Protein AF-A0A2D8FQM7-F1 (afdb_monomer_lite)

Sequence (76 aa):
MEQMDALCLAAPVVSVRAVVHALPPSCDGRLVLDGADFARGGAVELWRDGADRWKAVWTADVRGNRPWARRPDPDQ

Secondary structure (DSSP, 8-state):
-HHHHHHHHH-SEEE-SS--S---GGGTT-EEE-HHHHHH-S-EEEEE-SSS-EEEEEHHHHH---GGGSPPPTT-

Structure (mmCIF, N/CA/C/O backbone):
data_AF-A0A2D8FQM7-F1
#
_entry.id   AF-A0A2D8FQM7-F1
#
loop_
_atom_site.group_PDB
_atom_site.id
_atom_site.type_symbol
_atom_site.label_atom_id
_atom_site.label_alt_id
_atom_site.label_comp_id
_atom_site.label_asym_id
_atom_site.label_entity_id
_atom_site.label_seq_id
_atom_site.pdbx_PDB_ins_code
_atom_site.Cartn_x
_atom_site.Cartn_y
_atom_site.Cartn_z
_atom_site.occupancy
_atom_site.B_iso_or_equiv
_atom_site.auth_seq_id
_atom_site.auth_comp_id
_atom_site.auth_asym_id
_atom_site.auth_atom_id
_atom_site.pdbx_PDB_model_num
ATOM 1 N N . MET A 1 1 ? -8.417 -12.991 9.334 1.00 71.50 1 MET A N 1
ATOM 2 C CA . MET A 1 1 ? -8.972 -11.620 9.301 1.00 71.50 1 MET A CA 1
ATOM 3 C C . MET A 1 1 ? -8.576 -10.844 10.548 1.00 71.50 1 MET A C 1
ATOM 5 O O . MET A 1 1 ? -7.953 -9.812 10.382 1.00 71.50 1 MET A O 1
ATOM 9 N N . GLU A 1 2 ? -8.762 -11.392 11.753 1.00 87.19 2 GLU A N 1
ATOM 10 C CA . GLU A 1 2 ? -8.447 -10.720 13.033 1.00 87.19 2 GLU A CA 1
ATOM 11 C C . GLU A 1 2 ? -7.034 -10.103 13.139 1.00 87.19 2 GLU A C 1
ATOM 13 O O . GLU A 1 2 ? -6.878 -8.977 13.600 1.00 87.19 2 GLU A O 1
ATOM 18 N N . GLN A 1 3 ? -5.992 -10.781 12.641 1.00 92.75 3 GLN A N 1
ATOM 19 C CA . GLN A 1 3 ? -4.641 -10.202 12.626 1.00 92.75 3 GLN A CA 1
ATOM 20 C C . GLN A 1 3 ? -4.521 -8.987 11.687 1.00 92.75 3 GLN A C 1
ATOM 22 O O . GLN A 1 3 ? -3.847 -8.019 12.023 1.00 92.75 3 GLN A O 1
ATOM 27 N N . MET A 1 4 ? -5.179 -9.022 10.523 1.00 95.69 4 MET A N 1
ATOM 28 C CA . MET A 1 4 ? -5.203 -7.884 9.597 1.00 95.69 4 MET A CA 1
ATOM 29 C C . MET A 1 4 ? -5.996 -6.715 10.189 1.00 95.69 4 MET A C 1
ATOM 31 O O . MET A 1 4 ? -5.564 -5.572 10.073 1.00 95.69 4 MET A O 1
ATOM 35 N N . ASP A 1 5 ? -7.098 -7.005 10.888 1.00 96.62 5 ASP A N 1
ATOM 36 C CA . ASP A 1 5 ? -7.867 -5.993 11.613 1.00 96.62 5 ASP A CA 1
ATOM 37 C C . ASP A 1 5 ? -7.000 -5.236 12.622 1.00 96.62 5 ASP A C 1
ATOM 39 O O . ASP A 1 5 ? -6.961 -4.005 12.618 1.00 96.62 5 ASP A O 1
ATOM 43 N N . ALA A 1 6 ? -6.239 -5.962 13.445 1.00 97.00 6 ALA A N 1
ATOM 44 C CA . ALA A 1 6 ? -5.346 -5.349 14.424 1.00 97.00 6 ALA A CA 1
ATOM 45 C C . ALA A 1 6 ? -4.282 -4.446 13.770 1.00 97.00 6 ALA A C 1
ATOM 47 O O . ALA A 1 6 ? -3.993 -3.364 14.282 1.00 97.00 6 ALA A O 1
ATOM 48 N N . LEU A 1 7 ? -3.727 -4.852 12.623 1.00 96.88 7 LEU A N 1
ATOM 49 C CA . LEU A 1 7 ? -2.742 -4.054 11.886 1.00 96.88 7 LEU A CA 1
ATOM 50 C C . LEU A 1 7 ? -3.354 -2.766 11.317 1.00 96.88 7 LEU A C 1
ATOM 52 O O . LEU A 1 7 ? -2.783 -1.689 11.495 1.00 96.88 7 LEU A O 1
ATOM 56 N N . CYS A 1 8 ? -4.520 -2.858 10.675 1.00 96.25 8 CYS A N 1
ATOM 57 C CA . CYS A 1 8 ? -5.193 -1.711 10.061 1.00 96.25 8 CYS A CA 1
ATOM 58 C C . CYS A 1 8 ? -5.764 -0.714 11.082 1.00 96.25 8 CYS A C 1
ATOM 60 O O . CYS A 1 8 ? -5.877 0.480 10.793 1.00 96.25 8 CYS A O 1
ATOM 62 N N . LEU A 1 9 ? -6.080 -1.167 12.298 1.00 96.12 9 LEU A N 1
ATOM 63 C CA . LEU A 1 9 ? -6.418 -0.277 13.411 1.00 96.12 9 LEU A CA 1
ATOM 64 C C . LEU A 1 9 ? -5.185 0.442 13.977 1.00 96.12 9 LEU A C 1
ATOM 66 O O . LEU A 1 9 ? -5.295 1.590 14.406 1.00 96.12 9 LEU A O 1
ATOM 70 N N . ALA A 1 10 ? -4.021 -0.210 13.969 1.00 96.38 10 ALA A N 1
ATOM 71 C CA . ALA A 1 10 ? -2.796 0.324 14.560 1.00 96.38 10 ALA A CA 1
ATOM 72 C C . ALA A 1 10 ? -2.034 1.298 13.647 1.00 96.38 10 ALA A C 1
ATOM 74 O O . ALA A 1 10 ? -1.304 2.152 14.153 1.00 96.38 10 ALA A O 1
ATOM 75 N N . ALA A 1 11 ? -2.167 1.180 12.320 1.00 95.44 11 ALA A N 1
ATOM 76 C CA . ALA A 1 11 ? -1.357 1.953 11.384 1.00 95.44 11 ALA A CA 1
ATOM 77 C C . ALA A 1 11 ? -2.115 2.399 10.118 1.00 95.44 11 ALA A C 1
ATOM 79 O O . ALA A 1 11 ? -2.925 1.650 9.574 1.00 95.44 11 ALA A O 1
ATOM 80 N N . PRO A 1 12 ? -1.807 3.599 9.579 1.00 95.06 12 PRO A N 1
ATOM 81 C CA . PRO A 1 12 ? -2.355 4.069 8.306 1.00 95.06 12 PRO A CA 1
ATOM 82 C C . PRO A 1 12 ? -1.723 3.389 7.077 1.00 95.06 12 PRO A C 1
ATOM 84 O O . PRO A 1 12 ? -2.303 3.427 5.993 1.00 95.06 12 PRO A O 1
ATOM 87 N N . VAL A 1 13 ? -0.544 2.777 7.248 1.00 96.50 13 VAL A N 1
ATOM 88 C CA . VAL A 1 13 ? 0.157 1.987 6.230 1.00 96.50 13 VAL A CA 1
ATOM 89 C C . VAL A 1 13 ? 0.498 0.628 6.827 1.00 96.50 13 VAL A C 1
ATOM 91 O O . VAL A 1 13 ? 1.173 0.558 7.854 1.00 96.50 13 VAL A O 1
ATOM 94 N N . VAL A 1 14 ? 0.064 -0.442 6.172 1.00 96.62 14 VAL A N 1
ATOM 95 C CA . VAL A 1 14 ? 0.332 -1.826 6.569 1.00 96.62 14 VAL A CA 1
ATOM 96 C C . VAL A 1 14 ? 1.050 -2.517 5.420 1.00 96.62 14 VAL A C 1
ATOM 98 O O . VAL A 1 14 ? 0.593 -2.476 4.284 1.00 96.62 14 VAL A O 1
ATOM 101 N N . SER A 1 15 ? 2.179 -3.163 5.706 1.00 95.38 15 SER A N 1
ATOM 102 C CA . SER A 1 15 ? 2.896 -3.974 4.723 1.00 95.38 15 SER A CA 1
ATOM 103 C C . SER A 1 15 ? 3.047 -5.398 5.236 1.00 95.38 15 SER A C 1
ATOM 105 O O . SER A 1 15 ? 3.557 -5.614 6.336 1.00 95.38 15 SER A O 1
ATOM 107 N N . VAL A 1 16 ? 2.596 -6.370 4.445 1.00 95.00 16 VAL A N 1
ATOM 108 C CA . VAL A 1 16 ? 2.658 -7.797 4.775 1.00 95.00 16 VAL A CA 1
ATOM 109 C C . VAL A 1 16 ? 3.213 -8.597 3.603 1.00 95.00 16 VAL A C 1
ATOM 111 O O . VAL A 1 16 ? 3.057 -8.232 2.444 1.00 95.00 16 VAL A O 1
ATOM 114 N N . ARG A 1 17 ? 3.879 -9.718 3.899 1.00 92.19 17 ARG A N 1
ATOM 115 C CA . ARG A 1 17 ? 4.434 -10.606 2.860 1.00 92.19 17 ARG A CA 1
ATOM 116 C C . ARG A 1 17 ? 3.407 -11.570 2.268 1.00 92.19 17 ARG A C 1
ATOM 118 O O . ARG A 1 17 ? 3.617 -12.064 1.166 1.00 92.19 17 ARG A O 1
ATOM 125 N N . ALA A 1 18 ? 2.335 -11.865 2.999 1.00 93.56 18 ALA A N 1
ATOM 126 C CA . ALA A 1 18 ? 1.267 -12.732 2.519 1.00 93.56 18 ALA A CA 1
ATOM 127 C C . ALA A 1 18 ? 0.430 -12.015 1.452 1.00 93.56 18 ALA A C 1
ATOM 129 O O . ALA A 1 18 ? 0.222 -10.807 1.543 1.00 93.56 18 ALA A O 1
ATOM 130 N N . VAL A 1 19 ? -0.076 -12.765 0.473 1.00 95.19 19 VAL A N 1
ATOM 131 C CA . VAL A 1 19 ? -1.120 -12.267 -0.432 1.00 95.19 19 VAL A CA 1
ATOM 132 C C . VAL A 1 19 ? -2.431 -12.202 0.349 1.00 95.19 19 VAL A C 1
ATOM 134 O O . VAL A 1 19 ? -2.834 -13.181 0.982 1.00 95.19 19 VAL A O 1
ATOM 137 N N . VAL A 1 20 ? -3.080 -11.043 0.333 1.00 94.25 20 VAL A N 1
ATOM 138 C CA . VAL A 1 20 ? -4.301 -10.770 1.088 1.00 94.25 20 VAL A CA 1
ATOM 139 C C . VAL A 1 20 ? -5.474 -10.742 0.119 1.00 94.25 20 VAL A C 1
ATOM 141 O O . VAL A 1 20 ? -5.687 -9.785 -0.613 1.00 94.25 20 VAL A O 1
ATOM 144 N N . HIS A 1 21 ? -6.273 -11.806 0.124 1.00 93.50 21 HIS A N 1
ATOM 145 C CA . HIS A 1 21 ? -7.387 -11.945 -0.821 1.00 93.50 21 HIS A CA 1
ATOM 146 C C . HIS A 1 21 ? -8.606 -11.071 -0.496 1.00 93.50 21 HIS A C 1
ATOM 148 O O . HIS A 1 21 ? -9.433 -10.828 -1.370 1.00 93.50 21 HIS A O 1
ATOM 154 N N . ALA A 1 22 ? -8.740 -10.626 0.754 1.00 94.12 22 ALA A N 1
ATOM 155 C CA . ALA A 1 22 ? -9.822 -9.756 1.194 1.00 94.12 22 ALA A CA 1
ATOM 156 C C . ALA A 1 22 ? -9.355 -8.882 2.359 1.00 94.12 22 ALA A C 1
ATOM 158 O O . ALA A 1 22 ? -8.731 -9.376 3.303 1.00 94.12 22 ALA A O 1
ATOM 159 N N . LEU A 1 23 ? -9.687 -7.594 2.296 1.00 95.12 23 LEU A N 1
ATOM 160 C CA . LEU A 1 23 ? -9.426 -6.640 3.366 1.00 95.12 23 LEU A CA 1
ATOM 161 C C . LEU A 1 23 ? -10.656 -6.522 4.271 1.00 95.12 23 LEU A C 1
ATOM 163 O O . LEU A 1 23 ? -11.771 -6.391 3.759 1.00 95.12 23 LEU A O 1
ATOM 167 N N . PRO A 1 24 ? -10.487 -6.567 5.603 1.00 95.75 24 PRO A N 1
ATOM 168 C CA . PRO A 1 24 ? -11.585 -6.292 6.511 1.00 95.75 24 PRO A CA 1
ATOM 169 C C . PRO A 1 24 ? -11.951 -4.793 6.500 1.00 95.75 24 PRO A C 1
ATOM 171 O O . PRO A 1 24 ? -11.123 -3.960 6.120 1.00 95.75 24 PRO A O 1
ATOM 174 N N . PRO A 1 25 ? -13.157 -4.416 6.971 1.00 96.62 25 PRO A N 1
ATOM 175 C CA . PRO A 1 25 ? -13.609 -3.020 6.984 1.00 96.62 25 PRO A CA 1
ATOM 176 C C . PRO A 1 25 ? -12.693 -2.052 7.744 1.00 96.62 25 PRO A C 1
ATOM 178 O O . PRO A 1 25 ? -12.653 -0.869 7.429 1.00 96.62 25 PRO A O 1
ATOM 181 N N . SER A 1 26 ? -11.933 -2.532 8.731 1.00 96.19 26 SER A N 1
ATOM 182 C CA . SER A 1 26 ? -10.978 -1.710 9.488 1.00 96.19 26 SER A CA 1
ATOM 183 C C . SER A 1 26 ? -9.812 -1.181 8.640 1.00 96.19 26 SER A C 1
ATOM 185 O O . SER A 1 26 ? -9.144 -0.224 9.040 1.00 96.19 26 SER A O 1
ATOM 187 N N . CYS A 1 27 ? -9.575 -1.781 7.470 1.00 95.94 27 CYS A N 1
ATOM 188 C CA . CYS A 1 27 ? -8.598 -1.318 6.494 1.00 95.94 27 CYS A CA 1
ATOM 189 C C . CYS A 1 27 ? -9.153 -0.248 5.546 1.00 95.94 27 CYS A C 1
ATOM 191 O O . CYS A 1 27 ? -8.421 0.196 4.662 1.00 95.94 27 CYS A O 1
ATOM 193 N N . ASP A 1 28 ? -10.410 0.179 5.700 1.00 94.75 28 ASP A N 1
ATOM 194 C CA . ASP A 1 28 ? -10.956 1.238 4.859 1.00 94.75 28 ASP A CA 1
ATOM 195 C C . ASP A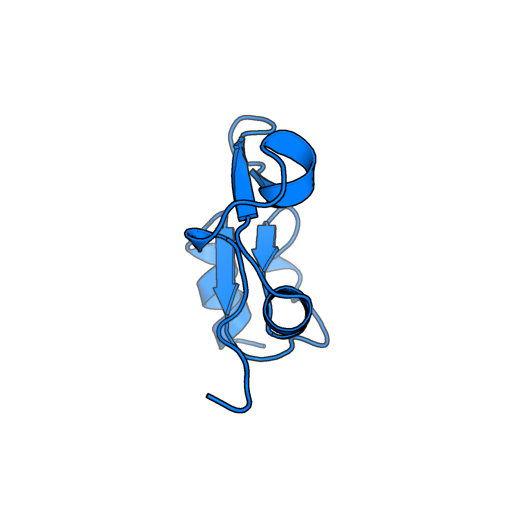 1 28 ? -10.142 2.534 5.015 1.00 94.75 28 ASP A C 1
ATOM 197 O O . ASP A 1 28 ?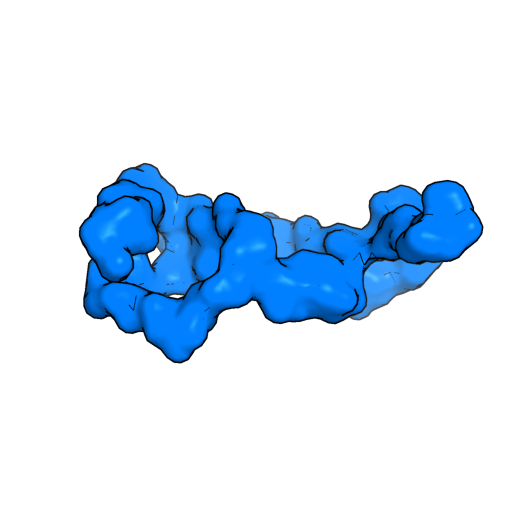 -9.775 2.952 6.117 1.00 94.75 28 ASP A O 1
ATOM 201 N N . GLY A 1 29 ? -9.777 3.130 3.881 1.00 92.75 29 GLY A N 1
ATOM 202 C CA . GLY A 1 29 ? -8.879 4.285 3.822 1.00 92.75 29 GLY A CA 1
ATOM 203 C C . GLY A 1 29 ? -7.420 4.032 4.244 1.00 92.75 29 GLY A C 1
ATOM 204 O O . GLY A 1 29 ? -6.649 4.993 4.306 1.00 92.75 29 GLY A O 1
ATOM 205 N N . ARG A 1 30 ? -7.011 2.785 4.523 1.00 94.88 30 ARG A N 1
ATOM 206 C CA . ARG A 1 30 ? -5.620 2.411 4.837 1.00 94.88 30 ARG A CA 1
ATOM 207 C C . ARG A 1 30 ? -4.870 2.001 3.574 1.00 94.88 30 ARG A C 1
ATOM 209 O O . ARG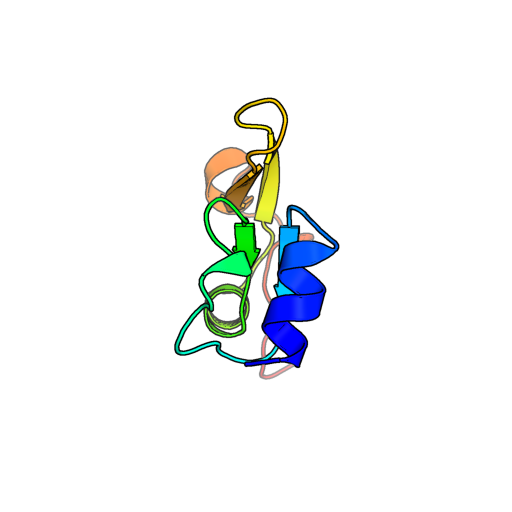 A 1 30 ? -5.427 1.361 2.686 1.00 94.88 30 ARG A O 1
ATOM 216 N N . LEU A 1 31 ? -3.580 2.319 3.514 1.00 96.44 31 LEU A N 1
ATOM 217 C CA . LEU A 1 31 ? -2.707 1.794 2.467 1.00 96.44 31 LEU A CA 1
ATOM 218 C C . LEU A 1 31 ? -2.205 0.411 2.891 1.00 96.44 31 LEU A C 1
ATOM 220 O O . LEU A 1 31 ? -1.440 0.305 3.849 1.00 96.44 31 LEU A O 1
ATOM 224 N N . VAL A 1 32 ? -2.608 -0.634 2.170 1.00 96.25 32 VAL A N 1
ATOM 225 C CA . VAL A 1 32 ? -2.130 -2.003 2.397 1.00 96.25 32 VAL A CA 1
ATOM 226 C C . VAL A 1 32 ? -1.262 -2.436 1.223 1.00 96.25 32 VAL A C 1
ATOM 228 O O . VAL A 1 32 ? -1.707 -2.375 0.083 1.00 96.25 32 VAL A O 1
ATOM 231 N N . LEU A 1 33 ? -0.029 -2.848 1.521 1.00 96.31 33 LEU A N 1
ATOM 232 C CA . LEU A 1 33 ? 0.918 -3.427 0.570 1.00 96.31 33 LEU A CA 1
ATOM 233 C C . LEU A 1 33 ? 1.101 -4.906 0.891 1.00 96.31 33 LEU A C 1
ATOM 235 O O . LEU A 1 33 ? 1.572 -5.243 1.983 1.00 96.31 33 LEU A O 1
ATOM 239 N N . ASP A 1 34 ? 0.737 -5.780 -0.038 1.00 95.25 34 ASP A N 1
ATOM 240 C CA . ASP A 1 34 ? 0.684 -7.220 0.207 1.00 95.25 34 ASP A CA 1
ATOM 241 C C . ASP A 1 34 ? 1.677 -8.020 -0.655 1.00 95.25 34 ASP A C 1
ATOM 243 O O . ASP A 1 34 ? 2.528 -7.480 -1.370 1.00 95.25 34 ASP A O 1
ATOM 247 N N . GLY A 1 35 ? 1.591 -9.349 -0.573 1.00 92.88 35 GLY A N 1
ATOM 248 C CA . GLY A 1 35 ? 2.428 -10.253 -1.356 1.00 92.88 35 GLY A CA 1
ATOM 249 C C . GLY A 1 35 ? 2.351 -10.041 -2.875 1.00 92.88 35 GLY A C 1
ATOM 250 O O . GLY A 1 35 ? 3.346 -10.297 -3.555 1.00 92.88 35 GLY A O 1
ATOM 251 N N . ALA A 1 36 ? 1.230 -9.556 -3.419 1.00 92.62 36 ALA A N 1
ATOM 252 C CA . ALA A 1 36 ? 1.096 -9.262 -4.844 1.00 92.62 36 ALA A CA 1
ATOM 253 C C . ALA A 1 36 ? 1.904 -8.014 -5.232 1.00 92.62 36 ALA A C 1
ATOM 255 O O . ALA A 1 36 ? 2.614 -8.035 -6.243 1.00 92.62 36 ALA A O 1
ATOM 256 N N . ASP A 1 37 ? 1.891 -6.973 -4.395 1.00 91.81 37 ASP A N 1
ATOM 257 C CA . ASP A 1 37 ? 2.744 -5.792 -4.584 1.00 91.81 37 ASP A CA 1
ATOM 258 C C . ASP A 1 37 ? 4.228 -6.163 -4.495 1.00 91.81 37 ASP A C 1
ATOM 260 O O . ASP A 1 37 ? 5.043 -5.761 -5.330 1.00 91.81 37 ASP A O 1
ATOM 264 N N . PHE A 1 38 ? 4.589 -7.010 -3.528 1.00 86.38 38 PHE A N 1
ATOM 265 C CA . PHE A 1 38 ? 5.955 -7.519 -3.415 1.00 86.38 38 PHE A CA 1
ATOM 266 C C . PHE A 1 38 ? 6.380 -8.378 -4.611 1.00 86.38 38 PHE A C 1
ATOM 268 O O . PHE A 1 38 ? 7.548 -8.327 -5.000 1.00 86.38 38 PHE A O 1
ATOM 275 N N . ALA A 1 39 ? 5.463 -9.155 -5.196 1.00 86.75 39 ALA A N 1
ATOM 276 C CA . ALA A 1 39 ? 5.736 -9.988 -6.365 1.00 86.75 39 ALA A CA 1
ATOM 277 C C . ALA A 1 39 ? 5.933 -9.159 -7.641 1.00 86.75 39 ALA A C 1
ATOM 279 O O . ALA A 1 39 ? 6.800 -9.493 -8.451 1.00 86.75 39 ALA A O 1
ATOM 280 N N . ARG A 1 40 ? 5.192 -8.050 -7.792 1.00 83.81 40 ARG A N 1
ATOM 281 C CA . ARG A 1 40 ? 5.452 -7.043 -8.836 1.00 83.81 40 ARG A CA 1
ATOM 282 C C . ARG A 1 40 ? 6.868 -6.468 -8.715 1.00 83.81 40 ARG A C 1
ATOM 284 O O . ARG A 1 40 ? 7.506 -6.193 -9.730 1.00 83.81 40 ARG A O 1
ATOM 291 N N . GLY A 1 41 ? 7.377 -6.394 -7.487 1.00 73.62 41 GLY A N 1
ATOM 292 C CA . GLY A 1 41 ? 8.779 -6.149 -7.180 1.00 73.62 41 GLY A CA 1
ATOM 293 C C . GLY A 1 41 ? 9.176 -4.675 -7.188 1.00 73.62 41 GLY A C 1
ATOM 294 O O . GLY A 1 41 ? 8.437 -3.790 -7.607 1.00 73.62 41 GLY A O 1
ATOM 295 N N . GLY A 1 42 ? 10.399 -4.433 -6.720 1.00 81.25 42 GLY A N 1
ATOM 296 C CA . GLY A 1 42 ? 11.034 -3.120 -6.681 1.00 81.25 42 GLY A CA 1
ATOM 297 C C . GLY A 1 42 ? 10.693 -2.267 -5.460 1.00 81.25 42 GLY A C 1
ATOM 298 O O . GLY A 1 42 ? 10.182 -2.762 -4.457 1.00 81.25 42 GLY A O 1
ATOM 299 N N . ALA A 1 43 ? 11.059 -0.986 -5.519 1.00 88.25 43 ALA A N 1
ATOM 300 C CA . ALA A 1 43 ? 10.849 -0.032 -4.432 1.00 88.25 43 ALA A CA 1
ATOM 301 C C . ALA A 1 43 ? 9.600 0.833 -4.666 1.00 88.25 43 ALA A C 1
ATOM 303 O O . ALA A 1 43 ? 9.317 1.243 -5.797 1.00 88.25 43 ALA A O 1
ATOM 304 N N . VAL A 1 44 ? 8.894 1.143 -3.578 1.00 92.12 44 VAL A N 1
ATOM 305 C CA . VAL A 1 44 ? 7.810 2.132 -3.546 1.00 92.12 44 VAL A CA 1
ATOM 306 C C . VAL A 1 44 ? 8.220 3.331 -2.698 1.00 92.12 44 VAL A C 1
ATOM 308 O O . VAL A 1 44 ? 8.850 3.187 -1.652 1.00 92.12 44 VAL A O 1
ATOM 311 N N . GLU A 1 45 ? 7.838 4.524 -3.136 1.00 92.62 45 GLU A N 1
ATOM 312 C CA . GLU A 1 45 ? 7.839 5.726 -2.312 1.00 92.62 45 GLU A CA 1
ATOM 313 C C . GLU A 1 45 ? 6.463 5.891 -1.652 1.00 92.62 45 GLU A C 1
ATOM 315 O O . GLU A 1 45 ? 5.429 5.766 -2.312 1.00 92.62 45 GLU A O 1
ATOM 320 N N . LEU A 1 46 ? 6.448 6.193 -0.351 1.00 95.00 46 LEU A N 1
ATOM 321 C CA . LEU A 1 46 ? 5.230 6.499 0.401 1.00 95.00 46 LEU A CA 1
ATOM 322 C C . LEU A 1 46 ? 5.006 8.006 0.414 1.00 95.00 46 LEU A C 1
ATOM 324 O O . LEU A 1 46 ? 5.809 8.756 0.971 1.00 95.00 46 LEU A O 1
ATOM 328 N N . TRP A 1 47 ? 3.925 8.460 -0.210 1.00 95.50 47 TRP A N 1
ATOM 329 C CA . TRP A 1 47 ? 3.572 9.876 -0.262 1.00 95.50 47 TRP A CA 1
ATOM 330 C C . TRP A 1 47 ? 2.303 10.115 0.554 1.00 95.50 47 TRP A C 1
ATOM 332 O O . TRP A 1 47 ? 1.358 9.327 0.495 1.00 95.50 47 TRP A O 1
ATOM 342 N N . ARG A 1 48 ? 2.266 11.225 1.294 1.00 94.06 48 ARG A N 1
ATOM 343 C CA . ARG A 1 48 ? 1.048 11.669 1.982 1.00 94.06 48 ARG A CA 1
ATOM 344 C C . ARG A 1 48 ? 0.080 12.289 0.974 1.00 94.06 48 ARG A C 1
ATOM 346 O O . ARG A 1 48 ? 0.491 13.105 0.153 1.00 94.06 48 ARG A O 1
ATOM 353 N N . ASP A 1 49 ? -1.191 11.916 1.070 1.00 89.19 49 ASP A N 1
ATOM 354 C CA . ASP A 1 49 ? -2.307 12.410 0.249 1.00 89.19 49 ASP A CA 1
ATOM 355 C C . ASP A 1 49 ? -3.452 12.962 1.129 1.00 89.19 49 ASP A C 1
ATOM 357 O O . ASP A 1 49 ? -4.640 12.645 0.995 1.00 89.19 49 ASP A O 1
ATOM 361 N N . GLY A 1 50 ? -3.060 13.753 2.129 1.00 85.25 50 GLY A N 1
ATOM 362 C CA . GLY A 1 50 ? -3.924 14.281 3.185 1.00 85.25 50 GLY A CA 1
ATOM 363 C C . GLY A 1 50 ? -3.396 13.950 4.582 1.00 85.25 50 GLY A C 1
ATOM 364 O O . GLY A 1 50 ? -2.282 13.446 4.726 1.00 85.25 50 GLY A O 1
ATOM 365 N N . ALA A 1 51 ? -4.197 14.249 5.6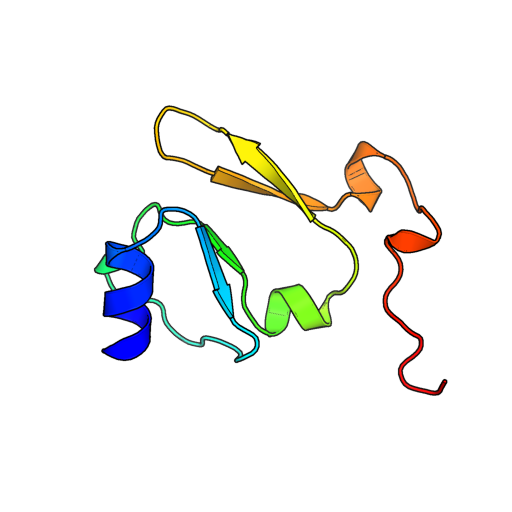11 1.00 79.31 51 ALA A N 1
ATOM 366 C CA . ALA A 1 51 ? -3.801 14.076 7.012 1.00 79.31 51 ALA A CA 1
ATOM 367 C C . ALA A 1 51 ? -3.425 12.615 7.339 1.00 79.31 51 ALA A C 1
ATOM 369 O O . ALA A 1 51 ? -2.346 12.379 7.881 1.00 79.31 51 ALA A O 1
ATOM 370 N N . ASP A 1 52 ? -4.242 11.653 6.886 1.00 80.56 52 ASP A N 1
ATOM 371 C CA . ASP A 1 52 ? -4.085 10.222 7.208 1.00 80.56 52 ASP A CA 1
ATOM 372 C C . ASP A 1 52 ? -4.116 9.286 5.994 1.00 80.56 52 ASP A C 1
ATOM 374 O O . ASP A 1 52 ? -4.089 8.064 6.140 1.00 80.56 52 ASP A O 1
ATOM 378 N N . ARG A 1 53 ? -4.147 9.847 4.783 1.00 89.69 53 ARG A N 1
ATOM 379 C CA . ARG A 1 53 ? -4.134 9.060 3.549 1.00 89.69 53 ARG A CA 1
ATOM 380 C C . ARG A 1 53 ? -2.728 8.967 2.995 1.00 89.69 53 ARG A C 1
ATOM 382 O O . ARG A 1 53 ? -1.996 9.956 2.931 1.00 89.69 53 ARG A O 1
ATOM 389 N N . TRP A 1 54 ? -2.384 7.767 2.564 1.00 96.31 54 TRP A N 1
ATOM 390 C CA . TRP A 1 54 ? -1.099 7.454 1.974 1.00 96.31 54 TRP A CA 1
ATOM 391 C C . TRP A 1 54 ? -1.302 6.830 0.610 1.00 96.31 54 TRP A C 1
ATOM 393 O O . TRP A 1 54 ? -2.247 6.075 0.393 1.00 96.31 54 TRP A O 1
ATOM 403 N N . LYS A 1 55 ? -0.368 7.111 -0.290 1.00 94.88 55 LYS A N 1
ATOM 404 C CA . LYS A 1 55 ? -0.255 6.430 -1.573 1.00 94.88 55 LYS A CA 1
ATOM 405 C C . LYS A 1 55 ? 1.139 5.839 -1.716 1.00 94.88 55 LYS A C 1
ATOM 407 O O . LYS A 1 55 ? 2.127 6.477 -1.346 1.00 94.88 55 LYS A O 1
ATOM 412 N N . ALA A 1 56 ? 1.203 4.636 -2.269 1.00 94.44 56 ALA A N 1
ATOM 413 C CA . ALA A 1 56 ? 2.442 4.055 -2.750 1.00 94.44 56 ALA A CA 1
ATOM 414 C C . ALA A 1 56 ? 2.614 4.413 -4.228 1.00 94.44 56 ALA A C 1
ATOM 416 O O . ALA A 1 56 ? 1.692 4.248 -5.025 1.00 94.44 56 ALA A O 1
ATOM 417 N N . VAL A 1 57 ? 3.795 4.905 -4.589 1.00 93.31 57 VAL A N 1
ATOM 418 C CA . VAL A 1 57 ? 4.172 5.177 -5.979 1.00 93.31 57 VAL A CA 1
ATOM 419 C C . VAL A 1 57 ? 5.433 4.387 -6.284 1.00 93.31 57 VAL A C 1
ATOM 421 O O . VAL A 1 57 ? 6.371 4.410 -5.491 1.00 93.31 57 VAL A O 1
ATOM 424 N N . TRP A 1 58 ? 5.492 3.689 -7.416 1.00 90.88 58 TRP A N 1
ATOM 425 C CA . TRP A 1 58 ? 6.698 2.949 -7.780 1.00 90.88 58 TRP A CA 1
ATOM 426 C C . TRP A 1 58 ? 7.856 3.915 -7.995 1.00 90.88 58 TRP A C 1
ATOM 428 O O . TRP A 1 58 ? 7.764 4.845 -8.795 1.00 90.88 58 TRP A O 1
ATOM 438 N N . THR A 1 59 ? 8.979 3.675 -7.318 1.00 91.25 59 THR A N 1
ATOM 439 C CA . THR A 1 59 ? 10.176 4.513 -7.452 1.00 91.25 59 THR A CA 1
ATOM 440 C C . THR A 1 59 ? 10.637 4.587 -8.908 1.00 91.25 59 THR A C 1
ATOM 442 O O . THR A 1 59 ? 11.118 5.629 -9.343 1.00 91.25 59 THR A O 1
ATOM 445 N N . ALA A 1 60 ? 10.446 3.514 -9.683 1.00 89.25 60 ALA A N 1
ATOM 446 C CA . ALA A 1 60 ? 10.774 3.487 -11.105 1.00 89.25 60 ALA A CA 1
ATOM 447 C C . ALA A 1 60 ? 10.005 4.540 -11.922 1.00 89.25 60 ALA A C 1
ATOM 449 O O . ALA A 1 60 ? 10.599 5.167 -12.798 1.00 89.25 60 ALA A O 1
A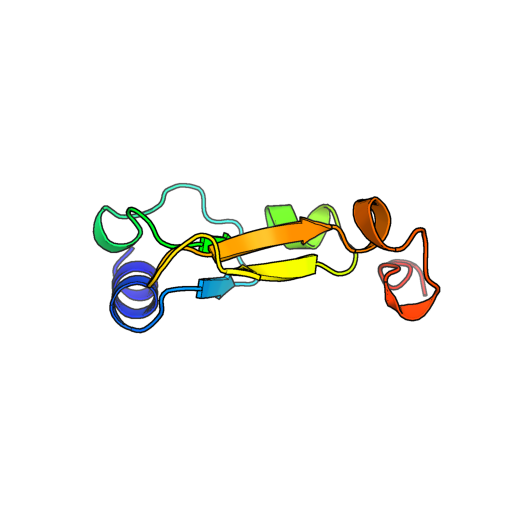TOM 450 N N . ASP A 1 61 ? 8.735 4.786 -11.595 1.00 89.44 61 ASP A N 1
ATOM 451 C CA . ASP A 1 61 ? 7.872 5.709 -12.339 1.00 89.44 61 ASP A CA 1
ATOM 452 C C . ASP A 1 61 ? 8.251 7.174 -12.080 1.00 89.44 61 ASP A C 1
ATOM 454 O O . ASP A 1 61 ? 8.127 8.022 -12.960 1.00 89.44 61 ASP A O 1
ATOM 458 N N . VAL A 1 62 ? 8.749 7.480 -10.876 1.00 92.12 62 VAL A N 1
ATOM 459 C CA . VAL A 1 62 ? 9.050 8.860 -10.449 1.00 92.12 62 VAL A CA 1
ATOM 460 C C . VAL A 1 62 ? 10.544 9.202 -10.404 1.00 92.12 62 VAL A C 1
ATOM 462 O O . VAL A 1 62 ? 10.903 10.380 -10.421 1.00 92.12 62 VAL A O 1
ATOM 465 N N . ARG A 1 63 ? 11.438 8.205 -10.355 1.00 89.62 63 ARG A N 1
ATOM 466 C CA . ARG A 1 63 ? 12.908 8.379 -10.273 1.00 89.62 63 ARG A CA 1
ATOM 467 C C . ARG A 1 63 ? 13.688 7.616 -11.346 1.00 89.62 63 ARG A C 1
ATOM 469 O O . ARG A 1 63 ? 14.927 7.694 -11.356 1.00 89.62 63 ARG A O 1
ATOM 476 N N . GLY A 1 64 ? 12.995 6.891 -12.223 1.00 88.88 64 GLY A N 1
ATOM 477 C CA . GLY A 1 64 ? 13.595 5.983 -13.195 1.00 88.88 64 GLY A CA 1
ATOM 478 C C . GLY A 1 64 ? 14.112 4.686 -12.566 1.00 88.88 64 GLY A C 1
ATOM 479 O O . GLY A 1 64 ? 14.093 4.490 -11.350 1.00 88.88 64 GLY A O 1
ATOM 480 N N . ASN A 1 65 ? 14.617 3.784 -13.405 1.00 85.69 65 ASN A N 1
ATOM 481 C CA . ASN A 1 65 ? 15.120 2.484 -12.965 1.00 85.69 65 ASN A CA 1
ATOM 482 C C . ASN A 1 65 ? 16.477 2.617 -12.245 1.00 85.69 65 ASN A C 1
ATOM 484 O O . ASN A 1 65 ? 17.523 2.778 -12.879 1.00 85.69 65 ASN A O 1
ATOM 488 N N . ARG A 1 66 ? 16.472 2.553 -10.908 1.00 82.75 66 ARG A N 1
ATOM 489 C CA . ARG A 1 66 ? 17.684 2.628 -10.075 1.00 82.75 66 ARG A CA 1
ATOM 490 C C . ARG A 1 66 ? 18.155 1.234 -9.646 1.00 82.75 66 ARG A C 1
ATOM 492 O O . ARG A 1 66 ? 17.315 0.397 -9.333 1.00 82.75 66 ARG A O 1
ATOM 499 N N . PRO A 1 67 ? 19.475 0.966 -9.571 1.00 81.50 67 PRO A N 1
ATOM 500 C CA . PRO A 1 67 ? 20.006 -0.354 -9.206 1.00 81.50 67 PRO A CA 1
ATOM 501 C C . PRO A 1 67 ? 19.458 -0.926 -7.892 1.00 81.50 67 PRO A C 1
ATOM 503 O O . PRO A 1 67 ? 19.088 -2.090 -7.849 1.00 81.50 67 PRO A O 1
ATOM 506 N N . TRP A 1 68 ? 19.328 -0.098 -6.854 1.00 76.56 68 TRP A N 1
ATOM 507 C CA . TRP A 1 68 ? 18.809 -0.504 -5.539 1.00 76.56 68 TRP A CA 1
ATOM 508 C C . TRP A 1 68 ? 17.285 -0.683 -5.491 1.00 76.56 68 TRP A C 1
ATOM 510 O O . TRP A 1 68 ? 16.757 -1.156 -4.493 1.00 76.56 68 TRP A O 1
ATOM 520 N N . ALA A 1 69 ? 16.570 -0.274 -6.542 1.00 78.75 69 ALA A N 1
ATOM 521 C CA . ALA A 1 69 ? 15.127 -0.447 -6.665 1.00 78.75 69 ALA A CA 1
ATOM 522 C C . ALA A 1 69 ? 14.763 -1.701 -7.473 1.00 78.75 69 ALA A C 1
ATOM 524 O O . ALA A 1 69 ? 13.585 -1.928 -7.731 1.00 78.75 69 ALA A O 1
ATOM 525 N N . ARG A 1 70 ? 15.747 -2.498 -7.907 1.00 75.25 70 ARG A N 1
ATOM 526 C CA . ARG A 1 70 ? 15.500 -3.758 -8.611 1.00 75.25 70 ARG A CA 1
ATOM 527 C C . ARG A 1 70 ? 15.241 -4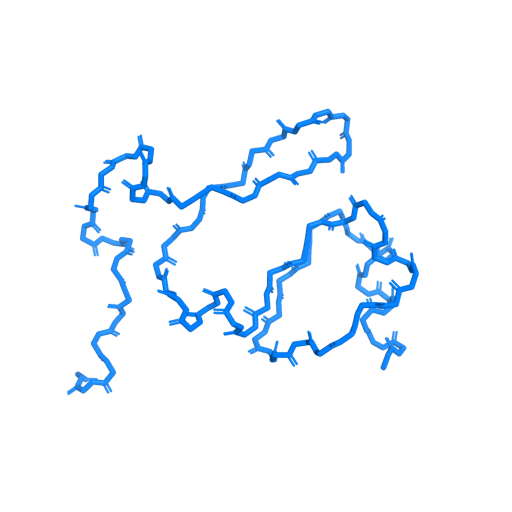.864 -7.599 1.00 75.25 70 ARG A C 1
ATOM 529 O O . ARG A 1 70 ? 15.842 -4.890 -6.526 1.00 75.25 70 ARG A O 1
ATOM 536 N N . ARG A 1 71 ? 14.355 -5.792 -7.955 1.00 70.94 71 ARG A N 1
ATOM 537 C CA . ARG A 1 71 ? 14.217 -7.047 -7.215 1.00 70.94 71 ARG A CA 1
ATOM 538 C C . ARG A 1 71 ? 15.560 -7.801 -7.293 1.00 70.94 71 ARG A C 1
ATOM 540 O O . ARG A 1 71 ? 16.174 -7.768 -8.361 1.00 70.94 71 ARG A O 1
ATOM 547 N N . PRO A 1 72 ? 16.009 -8.463 -6.212 1.00 65.25 72 PRO A N 1
ATOM 548 C CA . PRO A 1 72 ? 17.044 -9.483 -6.327 1.00 65.25 72 PRO A CA 1
ATOM 549 C C . PRO A 1 72 ? 16.619 -10.494 -7.391 1.00 65.25 72 PRO A C 1
ATOM 551 O O . PRO A 1 72 ? 15.443 -10.870 -7.435 1.00 65.25 72 PRO A O 1
ATOM 554 N N . ASP A 1 73 ? 17.542 -10.879 -8.265 1.00 64.44 73 ASP A N 1
ATOM 555 C CA . ASP A 1 73 ? 17.288 -11.954 -9.216 1.00 64.44 73 ASP A CA 1
ATOM 556 C C . ASP A 1 73 ? 16.909 -13.212 -8.412 1.00 64.44 73 ASP A C 1
ATOM 558 O O . ASP A 1 73 ? 17.667 -13.588 -7.517 1.00 64.44 73 ASP A O 1
ATOM 562 N N . PRO A 1 74 ? 15.719 -13.809 -8.622 1.00 61.91 74 PRO A N 1
ATOM 563 C CA . PRO A 1 74 ? 15.330 -15.017 -7.901 1.00 61.91 74 PRO A CA 1
ATOM 564 C C . PRO A 1 74 ? 16.266 -16.205 -8.167 1.00 61.91 74 PRO A C 1
ATOM 566 O O . PRO A 1 74 ? 16.231 -17.150 -7.382 1.00 61.91 74 PRO A O 1
ATOM 569 N N . ASP A 1 75 ? 17.085 -16.138 -9.223 1.00 70.38 75 ASP A N 1
ATOM 570 C CA . ASP A 1 75 ? 18.063 -17.159 -9.600 1.00 70.38 75 ASP A CA 1
ATOM 571 C C . ASP A 1 75 ? 19.511 -16.815 -9.167 1.00 70.38 75 ASP A C 1
ATOM 573 O O . ASP A 1 75 ? 20.445 -17.520 -9.562 1.00 70.38 75 ASP A O 1
ATOM 577 N N . GLN A 1 76 ? 19.721 -15.753 -8.367 1.00 55.78 76 GLN A N 1
ATOM 578 C CA . GLN A 1 76 ? 21.017 -15.434 -7.733 1.00 55.78 76 GLN A CA 1
ATOM 579 C C . GLN A 1 76 ? 21.180 -15.984 -6.316 1.00 55.78 76 GLN A C 1
ATOM 581 O O . GLN A 1 76 ? 20.208 -15.955 -5.528 1.00 55.78 76 GLN A O 1
#

pLDDT: mean 88.94, std 9.4, range [55.78, 97.0]

Radius of gyration: 13.88 Å; chains: 1; bounding box: 35×31×28 Å

Foldseek 3Di:
DVVLLVQLQVALEAEELADDPDHDPSNVQGHYHYVVNCVVFFDWDWDDPDDRHIDTDHCCVVPNDDPRRGHDDPVD